Protein AF-A0A0J9EUW3-F1 (afdb_monomer_lite)

Radius of gyration: 18.13 Å; chains: 1; bounding box: 42×30×44 Å

Foldseek 3Di:
DWDADPVRDIDWDDDDDDDPDDDPDDDVVVVVVRLVVCVVPDDDPDPDDPDDDDDDAQADPPDQWDWDDPDVVDIDTGHNGVCCVVCVVVVVVVVVVVD

pLDDT: mean 93.83, std 4.18, range [64.25, 97.5]

Secondary structure (DSSP, 8-state):
-EEE-TTS-EEE-------SS--SS--HHHHHHHHHHHTTT---S-------------B-TT-S-EEEEEETTEEEEE-BGGGHHHHHHHHHHHHHHT-

InterPro domains:
  IPR006076 FAD dependent oxidoreductase [PF01266] (4-95)
  IPR036188 FAD/NAD(P)-binding domain superfamily [G3DSA:3.50.50.60] (61-93)

Organism: NCBI:txid1637645

Sequence (99 aa):
MVSQNSQGELTIGDSHEYGLNPDPFNKAEINQYILDYLKTFVQVPSFEIAETWNGVYAKIPGKTEFIAQAETGVTLVNALSGAGMTLSFGLAEDLFASV

Structure (mmCIF, N/CA/C/O backbone):
data_AF-A0A0J9EUW3-F1
#
_entry.id   AF-A0A0J9EUW3-F1
#
loop_
_atom_site.group_PDB
_atom_site.id
_atom_site.type_symbol
_atom_site.label_atom_id
_atom_site.label_alt_id
_atom_site.label_comp_id
_atom_site.label_asym_id
_atom_site.label_entity_id
_atom_site.label_seq_id
_atom_site.pdbx_PDB_ins_code
_atom_site.Cartn_x
_atom_site.Cartn_y
_atom_site.Cartn_z
_atom_site.occupancy
_atom_site.B_iso_or_equiv
_atom_site.auth_seq_id
_atom_site.auth_comp_id
_atom_site.auth_asym_id
_atom_site.auth_atom_id
_atom_site.pdbx_PDB_m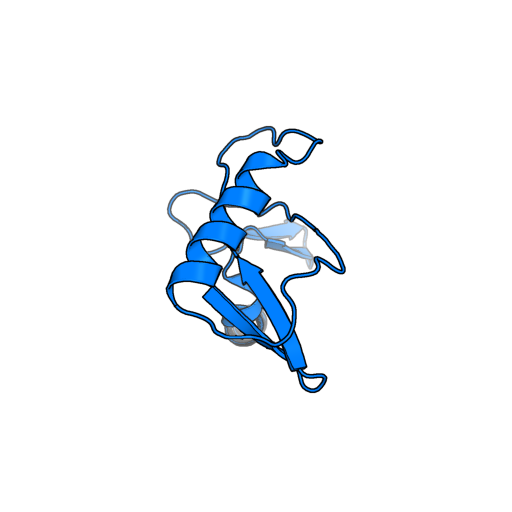odel_num
ATOM 1 N N . MET A 1 1 ? 9.634 -4.909 -3.734 1.00 84.50 1 MET A N 1
ATOM 2 C CA . MET A 1 1 ? 8.621 -5.947 -4.024 1.00 84.50 1 MET A CA 1
ATOM 3 C C . MET A 1 1 ? 8.240 -5.858 -5.495 1.00 84.50 1 MET A C 1
ATOM 5 O O . MET A 1 1 ? 8.259 -4.768 -6.054 1.00 84.50 1 MET A O 1
ATOM 9 N N . VAL A 1 2 ? 7.909 -6.989 -6.115 1.00 95.38 2 VAL A N 1
ATOM 10 C CA . VAL A 1 2 ? 7.232 -7.042 -7.416 1.00 95.38 2 VAL A CA 1
ATOM 11 C C . VAL A 1 2 ? 6.126 -8.090 -7.323 1.00 95.38 2 VAL A C 1
ATOM 13 O O . VAL A 1 2 ? 6.345 -9.152 -6.742 1.00 95.38 2 VAL A O 1
ATOM 16 N N . SER A 1 3 ? 4.948 -7.777 -7.850 1.00 95.88 3 SER A N 1
ATOM 17 C CA . SER A 1 3 ? 3.808 -8.690 -7.939 1.00 95.88 3 SER A CA 1
ATOM 18 C C . SER A 1 3 ? 3.268 -8.681 -9.361 1.00 95.88 3 SER A C 1
ATOM 20 O O . SER A 1 3 ? 3.214 -7.622 -9.987 1.00 95.88 3 SER A O 1
ATOM 22 N N . GLN A 1 4 ? 2.882 -9.850 -9.864 1.00 96.38 4 GLN A N 1
ATOM 23 C CA . GLN A 1 4 ? 2.308 -10.009 -11.195 1.00 96.38 4 GLN A CA 1
ATOM 24 C C . GLN A 1 4 ? 0.822 -10.342 -11.079 1.00 96.38 4 GLN A C 1
ATOM 26 O O . GLN A 1 4 ? 0.440 -11.218 -10.302 1.00 96.38 4 GLN A O 1
ATOM 31 N N . ASN A 1 5 ? -0.013 -9.655 -11.856 1.00 96.19 5 ASN A N 1
ATOM 32 C CA . ASN A 1 5 ? -1.438 -9.967 -11.936 1.00 96.19 5 ASN A CA 1
ATOM 33 C C . ASN A 1 5 ? -1.731 -11.051 -12.997 1.00 96.19 5 ASN A C 1
ATOM 35 O O . ASN A 1 5 ? -0.838 -11.540 -13.687 1.00 96.19 5 ASN A O 1
ATOM 39 N N . SER A 1 6 ? -3.002 -11.427 -13.161 1.00 97.50 6 SER A N 1
ATOM 40 C CA . SER A 1 6 ? -3.418 -12.459 -14.125 1.00 97.50 6 SER A CA 1
ATOM 41 C C . SER A 1 6 ? -3.220 -12.082 -15.600 1.00 97.50 6 SER A C 1
ATOM 43 O O . SER A 1 6 ? -3.263 -12.964 -16.454 1.00 97.50 6 SER A O 1
ATOM 45 N N . GLN A 1 7 ? -3.002 -10.800 -15.907 1.00 96.25 7 GLN A N 1
ATOM 46 C CA . GLN A 1 7 ? -2.748 -10.288 -17.257 1.00 96.25 7 GLN A CA 1
ATOM 47 C C . GLN A 1 7 ? -1.248 -10.188 -17.579 1.00 96.25 7 GLN A C 1
ATOM 49 O O . GLN A 1 7 ? -0.877 -9.849 -18.699 1.00 96.25 7 GLN A O 1
ATOM 54 N N . GLY A 1 8 ? -0.375 -10.508 -16.619 1.00 94.69 8 GLY A N 1
ATOM 55 C CA . GLY A 1 8 ? 1.075 -10.442 -16.782 1.00 94.69 8 GLY A CA 1
ATOM 56 C C . GLY A 1 8 ? 1.683 -9.071 -16.480 1.00 94.69 8 GLY A C 1
ATOM 57 O O . GLY A 1 8 ? 2.905 -8.934 -16.552 1.00 94.69 8 GLY A O 1
ATOM 58 N N . GLU A 1 9 ? 0.866 -8.087 -16.099 1.00 96.62 9 GLU A N 1
ATOM 59 C CA . GLU A 1 9 ? 1.309 -6.749 -15.704 1.00 96.62 9 GLU A CA 1
ATOM 60 C C . GLU A 1 9 ? 1.980 -6.797 -14.329 1.00 96.62 9 GLU A C 1
ATOM 62 O O . GLU A 1 9 ? 1.637 -7.625 -13.477 1.00 96.62 9 GLU A O 1
ATOM 67 N N . LEU A 1 10 ? 2.939 -5.896 -14.109 1.00 97.12 10 LEU A N 1
ATOM 68 C CA . LEU A 1 10 ? 3.740 -5.866 -12.891 1.00 97.12 10 LEU A CA 1
ATOM 69 C C . LEU A 1 10 ? 3.432 -4.637 -12.045 1.00 97.12 10 LEU A C 1
ATOM 71 O O . LEU A 1 10 ? 3.569 -3.503 -12.496 1.00 97.12 10 LEU A O 1
ATOM 75 N N . THR A 1 11 ? 3.114 -4.872 -10.776 1.00 97.06 11 THR A N 1
ATOM 76 C CA . THR A 1 11 ? 3.117 -3.844 -9.736 1.00 97.06 11 THR A CA 1
ATOM 77 C C . THR A 1 11 ? 4.448 -3.888 -9.004 1.00 97.06 11 THR A C 1
ATOM 79 O O . THR A 1 11 ? 4.839 -4.929 -8.468 1.00 97.06 11 THR A O 1
ATOM 82 N N . ILE A 1 12 ? 5.146 -2.756 -8.977 1.00 96.12 12 ILE A N 1
ATOM 83 C CA . ILE A 1 12 ? 6.465 -2.617 -8.358 1.00 96.12 12 ILE A CA 1
ATOM 84 C C . ILE A 1 12 ? 6.465 -1.476 -7.354 1.00 96.12 12 ILE A C 1
ATOM 86 O O . ILE A 1 12 ? 5.730 -0.502 -7.490 1.00 96.12 12 ILE A O 1
ATOM 90 N N . GLY A 1 13 ? 7.303 -1.617 -6.338 1.00 94.19 13 GLY A N 1
ATOM 91 C CA . GLY A 1 13 ? 7.387 -0.676 -5.236 1.00 94.19 13 GLY A CA 1
ATOM 92 C C . GLY A 1 13 ? 7.917 -1.346 -3.969 1.00 94.19 13 GLY A C 1
ATOM 93 O O . GLY A 1 13 ? 8.462 -2.451 -4.016 1.00 94.19 13 GLY A O 1
ATOM 94 N N . ASP A 1 14 ? 7.775 -0.727 -2.811 1.00 93.88 14 ASP A N 1
ATOM 95 C CA . ASP A 1 14 ? 7.311 0.642 -2.599 1.00 93.88 14 ASP A CA 1
ATOM 96 C C . ASP A 1 14 ? 8.443 1.524 -2.055 1.00 93.88 14 ASP A C 1
ATOM 98 O O . ASP A 1 14 ? 9.521 1.061 -1.678 1.00 93.88 14 ASP A O 1
ATOM 102 N N . SER A 1 15 ? 8.200 2.828 -2.070 1.00 94.50 15 SER A N 1
ATOM 103 C CA . SER A 1 15 ? 9.006 3.833 -1.386 1.00 94.50 15 SER A CA 1
ATOM 104 C C . SER A 1 15 ? 8.162 4.481 -0.299 1.00 94.50 15 SER A C 1
ATOM 106 O O . SER A 1 15 ? 6.950 4.616 -0.461 1.00 94.50 15 SER A O 1
ATOM 108 N N . HIS A 1 16 ? 8.801 4.941 0.774 1.00 93.19 16 HIS A N 1
ATOM 109 C CA . HIS A 1 16 ? 8.117 5.605 1.881 1.00 93.19 16 HIS A CA 1
ATOM 110 C C . HIS A 1 16 ? 8.746 6.960 2.154 1.00 93.19 16 HIS A C 1
ATOM 112 O O . HIS A 1 16 ? 9.952 7.055 2.382 1.00 93.19 16 HIS A O 1
ATOM 118 N N . GLU A 1 17 ? 7.907 7.988 2.200 1.00 92.38 17 GLU A N 1
ATOM 119 C CA . GLU A 1 17 ? 8.255 9.283 2.771 1.00 92.38 17 GLU A CA 1
ATOM 120 C C . GLU A 1 17 ? 7.463 9.471 4.064 1.00 92.38 17 GLU A C 1
ATOM 122 O O . GLU A 1 17 ? 6.256 9.237 4.119 1.00 92.38 17 GLU A O 1
ATOM 127 N N . TYR A 1 18 ? 8.161 9.865 5.128 1.00 90.25 18 TYR A N 1
ATOM 128 C CA . TYR A 1 18 ? 7.560 10.078 6.438 1.00 90.25 18 TYR A CA 1
ATOM 129 C C . TYR A 1 18 ? 7.459 11.569 6.725 1.00 90.25 18 TYR A C 1
ATOM 131 O O . TYR A 1 18 ? 8.438 12.304 6.620 1.00 90.25 18 TYR A O 1
ATOM 139 N N . GLY A 1 19 ? 6.281 12.006 7.152 1.00 90.81 19 GLY A N 1
ATOM 140 C CA . GLY A 1 19 ? 6.036 13.390 7.519 1.00 90.81 19 GLY A CA 1
ATOM 141 C C . GLY A 1 19 ? 4.585 13.603 7.916 1.00 90.81 19 GLY A C 1
ATOM 142 O O . GLY A 1 19 ? 3.724 12.775 7.632 1.00 90.81 19 GLY A O 1
ATOM 143 N N . LEU A 1 20 ? 4.322 14.721 8.588 1.00 91.12 20 LEU A N 1
ATOM 144 C CA . LEU A 1 20 ? 2.956 15.127 8.932 1.00 91.12 20 LEU A CA 1
ATOM 145 C C . LEU A 1 20 ? 2.220 15.744 7.738 1.00 91.12 20 LEU A C 1
ATOM 147 O O . LEU A 1 20 ? 0.999 15.688 7.680 1.00 91.12 20 LEU A O 1
ATOM 151 N N . ASN A 1 21 ? 2.973 16.311 6.794 1.00 91.25 21 ASN A N 1
ATOM 152 C CA . ASN A 1 21 ? 2.455 17.000 5.619 1.00 91.25 21 ASN A CA 1
ATOM 153 C C . ASN A 1 21 ? 3.145 16.425 4.375 1.00 91.25 21 ASN A C 1
ATOM 155 O O . ASN A 1 21 ? 4.234 16.890 4.030 1.00 91.25 21 ASN A O 1
ATOM 159 N N . PRO A 1 22 ? 2.574 15.383 3.750 1.00 89.81 22 PRO A N 1
ATOM 160 C CA . PRO A 1 22 ? 3.071 14.871 2.480 1.00 89.81 22 PRO A CA 1
ATOM 161 C C . PRO A 1 22 ? 3.032 15.962 1.405 1.00 89.81 22 PRO A C 1
ATOM 163 O O . PRO A 1 22 ? 2.094 16.762 1.366 1.00 89.81 22 PRO A O 1
ATOM 166 N N . ASP A 1 23 ? 4.040 15.989 0.535 1.00 90.62 23 ASP A N 1
ATOM 167 C CA . ASP A 1 23 ? 4.019 16.851 -0.646 1.00 90.62 23 ASP A CA 1
ATOM 168 C C . ASP A 1 23 ? 2.885 16.391 -1.586 1.00 90.62 23 ASP A C 1
ATOM 170 O O . ASP A 1 23 ? 2.728 15.184 -1.796 1.00 90.62 23 ASP A O 1
ATOM 174 N N . PRO A 1 24 ? 2.067 17.303 -2.144 1.00 89.62 24 PRO A N 1
ATOM 175 C CA . PRO A 1 24 ? 1.042 16.930 -3.117 1.00 89.62 24 PRO A CA 1
ATOM 176 C C . PRO A 1 24 ? 1.611 16.395 -4.443 1.00 89.62 24 PRO A C 1
ATOM 178 O O . PRO A 1 24 ? 0.856 15.808 -5.221 1.00 89.62 24 PRO A O 1
ATOM 181 N N . PHE A 1 25 ? 2.901 16.598 -4.731 1.00 93.19 25 PHE A N 1
ATOM 182 C CA . PHE A 1 25 ? 3.537 16.193 -5.981 1.00 93.19 25 PHE A CA 1
ATOM 183 C C . PHE A 1 25 ? 4.492 15.010 -5.805 1.00 93.19 25 PHE A C 1
ATOM 185 O O . PHE A 1 25 ? 5.303 14.944 -4.884 1.00 93.19 25 PHE A O 1
ATOM 192 N N . ASN A 1 26 ? 4.440 14.087 -6.765 1.00 92.31 26 ASN A N 1
ATOM 193 C CA . ASN A 1 26 ? 5.353 12.950 -6.821 1.00 92.31 26 ASN A CA 1
ATOM 194 C C . ASN A 1 26 ? 6.739 13.355 -7.331 1.00 92.31 26 ASN A C 1
ATOM 196 O O . ASN A 1 26 ? 6.873 14.119 -8.289 1.00 92.31 26 ASN A O 1
ATOM 200 N N . LYS A 1 27 ? 7.779 12.748 -6.754 1.00 93.50 27 LYS A N 1
ATOM 201 C CA . LYS A 1 27 ? 9.167 12.904 -7.198 1.00 93.50 27 LYS A CA 1
ATOM 202 C C . LYS A 1 27 ? 9.502 11.854 -8.253 1.00 93.50 27 LYS A C 1
ATOM 204 O O . LYS A 1 27 ? 9.661 10.677 -7.937 1.00 93.50 27 LYS A O 1
ATOM 209 N N . ALA A 1 28 ? 9.646 12.279 -9.507 1.00 94.31 28 ALA A N 1
ATOM 210 C CA . ALA A 1 28 ? 9.905 11.376 -10.634 1.00 94.31 28 ALA A CA 1
ATOM 211 C C . ALA A 1 28 ? 11.176 10.514 -10.461 1.00 94.31 28 ALA A C 1
ATOM 213 O O . ALA A 1 28 ? 11.211 9.367 -10.902 1.00 94.31 28 ALA A O 1
ATOM 214 N N . GLU A 1 29 ? 12.197 11.035 -9.775 1.00 96.44 29 GLU A N 1
ATOM 215 C CA . GLU A 1 29 ? 13.446 10.318 -9.476 1.00 96.44 29 GLU A CA 1
ATOM 216 C C . GLU A 1 29 ? 13.241 9.045 -8.639 1.00 96.44 29 GLU A C 1
ATOM 218 O O . GLU A 1 29 ? 13.940 8.058 -8.854 1.00 96.44 29 GLU A O 1
ATOM 223 N N . ILE A 1 30 ? 12.241 9.016 -7.749 1.00 95.75 30 ILE A N 1
ATOM 224 C CA . ILE A 1 30 ? 11.931 7.830 -6.938 1.00 95.75 30 ILE A CA 1
ATOM 225 C C . ILE A 1 30 ? 11.465 6.679 -7.836 1.00 95.75 30 ILE A C 1
ATOM 227 O O . ILE A 1 30 ? 11.938 5.550 -7.691 1.00 95.75 30 ILE A O 1
ATOM 231 N N . ASN A 1 31 ? 10.596 6.969 -8.809 1.00 94.88 31 ASN A N 1
ATOM 232 C CA . ASN A 1 31 ? 10.136 5.974 -9.780 1.00 94.88 31 ASN A CA 1
ATOM 233 C C . ASN A 1 31 ? 11.309 5.424 -10.599 1.00 94.88 31 ASN A C 1
ATOM 235 O O . ASN A 1 31 ? 11.381 4.219 -10.846 1.00 94.88 31 ASN A O 1
ATOM 239 N N . GLN A 1 32 ? 12.256 6.292 -10.968 1.00 96.12 32 GLN A N 1
ATOM 240 C CA . GLN A 1 32 ? 13.454 5.886 -11.693 1.00 96.12 32 GLN A CA 1
ATOM 241 C C . GLN A 1 32 ? 14.330 4.942 -10.857 1.00 96.12 32 GLN A C 1
ATOM 243 O O . GLN A 1 32 ? 14.738 3.899 -11.360 1.00 96.12 32 GLN A O 1
ATOM 248 N N . TYR A 1 33 ? 14.547 5.235 -9.570 1.00 96.81 33 TYR A N 1
ATOM 249 C CA . TYR A 1 33 ? 15.311 4.354 -8.678 1.00 96.81 33 TYR A CA 1
ATOM 250 C C . TYR A 1 33 ? 14.675 2.973 -8.514 1.00 96.81 33 TYR A C 1
ATOM 252 O O . TYR A 1 33 ? 15.378 1.962 -8.569 1.00 96.81 33 TYR A O 1
ATOM 260 N N . ILE A 1 34 ? 13.352 2.914 -8.342 1.00 96.69 34 ILE A N 1
ATOM 261 C CA . ILE A 1 34 ? 12.620 1.644 -8.238 1.00 96.69 34 ILE A CA 1
ATOM 262 C C . ILE A 1 34 ? 12.781 0.837 -9.532 1.00 96.69 34 ILE A C 1
ATOM 264 O O . ILE A 1 34 ? 13.078 -0.360 -9.485 1.00 96.69 34 ILE A O 1
ATOM 268 N N . LEU A 1 35 ? 12.622 1.491 -10.685 1.00 96.56 35 LEU A N 1
ATOM 269 C CA . LEU A 1 35 ? 12.730 0.847 -11.989 1.00 96.56 35 LEU A CA 1
ATOM 270 C C . LEU A 1 35 ? 14.155 0.356 -12.282 1.00 96.56 35 LEU A C 1
ATOM 272 O O . LEU A 1 35 ? 14.334 -0.757 -12.777 1.00 96.56 35 LEU A O 1
ATOM 276 N N . ASP A 1 36 ? 15.169 1.158 -11.968 1.00 96.94 36 ASP A N 1
ATOM 277 C CA . ASP A 1 36 ? 16.570 0.790 -12.172 1.00 96.94 36 ASP A CA 1
ATOM 278 C C . ASP A 1 36 ? 16.989 -0.361 -11.261 1.00 96.94 36 ASP A C 1
ATOM 280 O O . ASP A 1 36 ? 17.676 -1.278 -11.710 1.00 96.94 36 ASP A O 1
ATOM 284 N N . TYR A 1 37 ? 16.501 -0.384 -10.018 1.00 96.81 37 TYR A N 1
ATOM 285 C CA . TYR A 1 37 ? 16.705 -1.522 -9.129 1.00 96.81 37 TYR A CA 1
ATOM 286 C C . TYR A 1 37 ? 16.041 -2.793 -9.673 1.00 96.81 37 TYR A C 1
ATOM 288 O O . TYR A 1 37 ? 16.694 -3.836 -9.738 1.00 96.81 37 TYR A O 1
ATOM 296 N N . LEU A 1 38 ? 14.786 -2.717 -10.130 1.00 96.38 38 LEU A N 1
ATOM 297 C CA . LEU A 1 38 ? 14.062 -3.855 -10.714 1.00 96.38 38 LEU A CA 1
ATOM 298 C C . LEU A 1 38 ? 14.829 -4.494 -11.884 1.00 96.38 38 LEU A C 1
ATOM 300 O O . LEU A 1 38 ? 14.961 -5.718 -11.950 1.00 96.38 38 LEU A O 1
ATOM 304 N N . LYS A 1 39 ? 15.375 -3.665 -12.784 1.00 96.56 39 LYS A N 1
ATOM 305 C CA . LYS A 1 39 ? 16.147 -4.105 -13.962 1.00 96.56 39 LYS A CA 1
ATOM 306 C C . LYS A 1 39 ? 17.400 -4.910 -13.613 1.00 96.56 39 LYS A C 1
ATOM 308 O O . LYS A 1 39 ? 17.928 -5.601 -14.478 1.00 96.56 39 LYS A O 1
ATOM 313 N N . THR A 1 40 ? 17.885 -4.838 -12.373 1.00 97.25 40 THR A N 1
ATOM 314 C CA . THR A 1 40 ? 19.085 -5.582 -11.958 1.00 97.25 40 THR A CA 1
ATOM 315 C C . THR A 1 40 ? 18.820 -7.076 -11.759 1.00 97.25 40 THR A C 1
ATOM 317 O O . THR A 1 40 ? 19.767 -7.860 -11.785 1.00 97.25 40 THR A O 1
ATOM 320 N N . PHE A 1 41 ? 17.558 -7.488 -11.582 1.00 95.94 41 PHE A N 1
ATOM 321 C CA . PHE A 1 41 ? 17.216 -8.884 -11.279 1.00 95.94 41 PHE A CA 1
ATOM 322 C C . PHE A 1 41 ? 15.979 -9.435 -12.006 1.00 95.94 41 PHE A C 1
ATOM 324 O O . PHE A 1 41 ? 15.805 -10.652 -12.030 1.00 95.94 41 PHE A O 1
ATOM 331 N N . VAL A 1 42 ? 15.131 -8.601 -12.617 1.00 95.69 42 VAL A N 1
ATOM 332 C CA . VAL A 1 42 ? 13.955 -9.053 -13.385 1.00 95.69 42 VAL A CA 1
ATOM 333 C C . VAL A 1 42 ? 14.209 -8.957 -14.887 1.00 95.69 42 VAL A C 1
ATOM 335 O O . VAL A 1 42 ? 14.704 -7.948 -15.381 1.00 95.69 42 VAL A O 1
ATOM 338 N N . GLN A 1 43 ? 13.803 -9.992 -15.624 1.00 95.50 43 GLN A N 1
ATOM 339 C CA . GLN A 1 43 ? 13.764 -9.997 -17.087 1.00 95.50 43 GLN A CA 1
ATOM 340 C C . GLN A 1 43 ? 12.307 -10.051 -17.550 1.00 95.50 43 GLN A C 1
ATOM 342 O O . GLN A 1 43 ? 11.603 -11.019 -17.269 1.00 95.50 43 GLN A O 1
ATOM 347 N N . VAL A 1 44 ? 11.858 -9.007 -18.244 1.00 95.75 44 VAL A N 1
ATOM 348 C CA . VAL A 1 44 ? 10.481 -8.843 -18.739 1.00 95.75 44 VAL A CA 1
ATOM 349 C C . VAL A 1 44 ? 10.507 -8.305 -20.168 1.00 95.75 44 VAL A C 1
ATOM 351 O O . VAL A 1 44 ? 11.485 -7.663 -20.552 1.00 95.75 44 VAL A O 1
ATOM 354 N N . PRO A 1 45 ? 9.457 -8.548 -20.971 1.00 95.25 45 PRO A N 1
ATOM 355 C CA . PRO A 1 45 ? 9.432 -8.115 -22.368 1.00 95.25 45 PRO A CA 1
ATOM 356 C C . PRO A 1 45 ? 9.413 -6.589 -22.539 1.00 95.25 45 PRO A C 1
ATOM 358 O O . PRO A 1 45 ? 9.857 -6.092 -23.569 1.00 95.25 45 PRO A O 1
ATOM 361 N N . SER A 1 46 ? 8.908 -5.846 -21.551 1.00 95.88 46 SER A N 1
ATOM 362 C CA . SER A 1 46 ? 8.867 -4.385 -21.560 1.00 95.88 46 SER A CA 1
ATOM 363 C C . SER A 1 46 ? 8.965 -3.829 -20.140 1.00 95.88 46 SER A C 1
ATOM 365 O O . SER A 1 46 ? 8.498 -4.451 -19.188 1.00 95.88 46 SER A O 1
ATOM 367 N N . PHE A 1 47 ? 9.563 -2.644 -20.026 1.00 95.88 47 PHE A N 1
ATOM 368 C CA . PHE A 1 47 ? 9.610 -1.822 -18.811 1.00 95.88 47 PHE A CA 1
ATOM 369 C C . PHE A 1 47 ? 8.816 -0.515 -18.980 1.00 95.88 47 PHE A C 1
ATOM 371 O O . PHE A 1 47 ? 9.032 0.442 -18.238 1.00 95.88 47 PHE A O 1
ATOM 378 N N . GLU A 1 48 ? 7.950 -0.444 -19.991 1.00 95.94 48 GLU A N 1
ATOM 379 C CA . GLU A 1 48 ? 7.059 0.694 -20.196 1.00 95.94 48 GLU A CA 1
ATOM 380 C C . GLU A 1 48 ? 6.133 0.864 -18.986 1.00 95.94 48 GLU A C 1
ATOM 382 O O . GLU A 1 48 ? 5.493 -0.084 -18.530 1.00 95.94 48 GLU A O 1
ATOM 387 N N . ILE A 1 49 ? 6.100 2.079 -18.439 1.00 95.62 49 ILE A N 1
ATOM 388 C CA . ILE A 1 49 ? 5.256 2.412 -17.294 1.00 95.62 49 ILE A CA 1
ATOM 389 C C . ILE A 1 49 ? 3.851 2.697 -17.819 1.00 95.62 49 ILE A C 1
ATOM 391 O O . ILE A 1 49 ? 3.652 3.691 -18.512 1.00 95.62 49 ILE A O 1
ATOM 395 N N . ALA A 1 50 ? 2.887 1.852 -17.456 1.00 96.12 50 ALA A N 1
ATOM 396 C CA . ALA A 1 50 ? 1.480 2.086 -17.772 1.00 96.12 50 ALA A CA 1
ATOM 397 C C . ALA A 1 50 ? 0.890 3.207 -16.902 1.00 96.12 50 ALA A C 1
ATOM 399 O O . ALA A 1 50 ? 0.270 4.137 -17.411 1.00 96.12 50 ALA A O 1
ATOM 400 N N . GLU A 1 51 ? 1.111 3.135 -15.586 1.00 96.06 51 GLU A N 1
ATOM 401 C CA . GLU A 1 51 ? 0.521 4.048 -14.608 1.00 96.06 51 GLU A CA 1
ATOM 402 C C . GLU A 1 51 ? 1.451 4.255 -13.407 1.00 96.06 51 GLU A C 1
ATOM 404 O O . GLU A 1 51 ? 2.313 3.429 -13.102 1.00 96.06 51 GLU A O 1
ATOM 409 N N . THR A 1 52 ? 1.254 5.368 -12.698 1.00 95.75 52 THR A N 1
ATOM 410 C CA . THR A 1 52 ? 1.922 5.657 -11.422 1.00 95.75 52 THR A CA 1
ATOM 411 C C . THR A 1 52 ? 0.895 6.168 -10.427 1.00 95.75 52 THR A C 1
ATOM 413 O O . THR A 1 52 ? 0.003 6.932 -10.794 1.00 95.75 52 THR A O 1
ATOM 416 N N . TRP A 1 53 ? 1.024 5.768 -9.167 1.00 95.12 53 TRP A N 1
ATOM 417 C CA . TRP A 1 53 ? 0.159 6.231 -8.090 1.00 95.12 53 TRP A CA 1
ATOM 418 C C . TRP A 1 53 ? 0.947 6.335 -6.788 1.00 95.12 53 TRP A C 1
ATOM 420 O O . TRP A 1 53 ? 2.030 5.769 -6.645 1.00 95.12 53 TRP A O 1
ATOM 430 N N . ASN A 1 54 ? 0.383 7.061 -5.830 1.00 94.31 54 ASN A N 1
ATOM 431 C CA . ASN A 1 54 ? 0.836 7.068 -4.449 1.00 94.31 54 ASN A CA 1
ATOM 432 C C . ASN A 1 54 ? -0.369 6.837 -3.526 1.00 94.31 54 ASN A C 1
ATOM 434 O O . ASN A 1 54 ? -1.522 6.864 -3.958 1.00 94.31 54 ASN A O 1
ATOM 438 N N . GLY A 1 55 ? -0.090 6.584 -2.254 1.00 92.38 55 GLY A N 1
ATOM 439 C CA . GLY A 1 55 ? -1.101 6.519 -1.211 1.00 92.38 55 GLY A CA 1
ATOM 440 C C . GLY A 1 55 ? -0.574 7.172 0.058 1.00 92.38 55 GLY A C 1
ATOM 441 O O . GLY A 1 55 ? 0.634 7.207 0.291 1.00 92.38 55 GLY A O 1
ATOM 442 N N . VAL A 1 56 ? -1.484 7.683 0.884 1.00 92.50 56 VAL A N 1
ATOM 443 C CA . VAL A 1 56 ? -1.142 8.265 2.185 1.00 92.50 56 VAL A CA 1
ATOM 444 C C . VAL A 1 56 ? -1.562 7.298 3.280 1.00 92.50 56 VAL A C 1
ATOM 446 O O . VAL A 1 56 ? -2.742 6.982 3.429 1.00 92.50 56 VAL A O 1
ATOM 449 N N . TYR A 1 57 ? -0.592 6.847 4.070 1.00 92.62 57 TYR A N 1
ATOM 450 C CA . TYR A 1 57 ? -0.855 5.999 5.224 1.00 92.62 57 TYR A CA 1
ATOM 451 C C . TYR A 1 57 ? -1.098 6.834 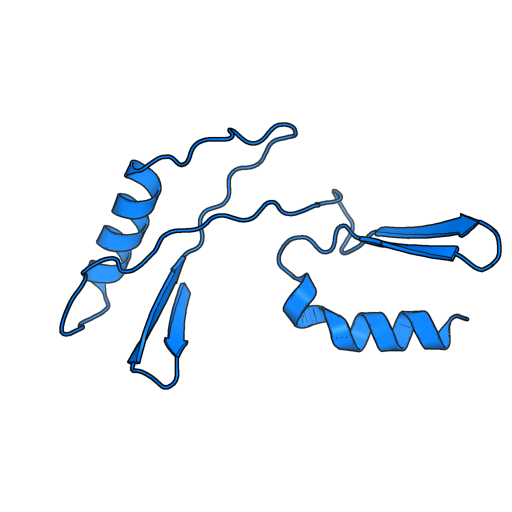6.477 1.00 92.62 57 TYR A C 1
ATOM 453 O O . TYR A 1 57 ? -0.206 7.531 6.960 1.00 92.62 57 TYR A O 1
ATOM 461 N N . ALA A 1 58 ? -2.285 6.687 7.066 1.00 93.12 58 ALA A N 1
ATOM 462 C CA . ALA A 1 58 ? -2.492 7.074 8.454 1.00 93.12 58 ALA A CA 1
ATOM 463 C C . ALA A 1 58 ? -1.687 6.119 9.350 1.00 93.12 58 ALA A C 1
ATOM 465 O O . ALA A 1 58 ? -1.883 4.901 9.306 1.00 93.12 58 ALA A O 1
ATOM 466 N N . LYS A 1 59 ? -0.769 6.667 10.149 1.00 91.06 59 LYS A N 1
ATOM 467 C CA . LYS A 1 59 ? 0.133 5.900 11.016 1.00 91.06 59 LYS A CA 1
ATOM 468 C C . LYS A 1 59 ? 0.128 6.466 12.427 1.00 91.06 59 LYS A C 1
ATOM 470 O O . LYS A 1 59 ? 0.207 7.677 12.614 1.00 91.06 59 LYS A O 1
ATOM 475 N N . ILE A 1 60 ? 0.086 5.576 13.413 1.00 91.31 60 ILE A N 1
ATOM 476 C CA . ILE A 1 60 ? 0.183 5.910 14.832 1.00 91.31 60 ILE A CA 1
ATOM 477 C C . ILE A 1 60 ? 1.483 5.322 15.414 1.00 91.31 60 ILE A C 1
ATOM 479 O O . ILE A 1 60 ? 1.700 4.113 15.340 1.00 91.31 60 ILE A O 1
ATOM 483 N N . PRO A 1 61 ? 2.402 6.139 15.963 1.00 88.56 61 PRO A N 1
ATOM 484 C CA . PRO A 1 61 ? 3.636 5.621 16.549 1.00 88.56 61 PRO A CA 1
ATOM 485 C C . PRO A 1 61 ? 3.368 4.655 17.711 1.00 88.56 61 PRO A C 1
ATOM 487 O O . PRO A 1 61 ? 2.590 4.956 18.613 1.00 88.56 61 PRO A O 1
ATOM 490 N N . GLY A 1 62 ? 4.043 3.503 17.702 1.00 90.56 62 GLY A N 1
ATOM 491 C CA . GLY A 1 62 ? 3.990 2.522 18.792 1.00 90.56 62 GLY A CA 1
ATOM 492 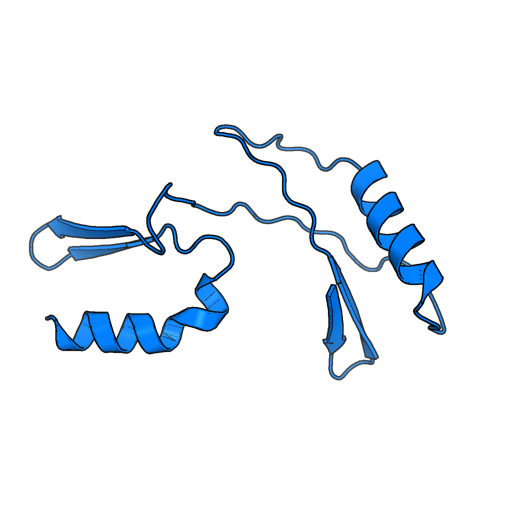C C . GLY A 1 62 ? 2.721 1.664 18.855 1.00 90.56 62 GLY A C 1
ATOM 493 O O . GLY A 1 62 ? 2.578 0.895 19.801 1.00 90.56 62 GLY A O 1
ATOM 494 N N . LYS A 1 63 ? 1.815 1.772 17.875 1.00 91.50 63 LYS A N 1
ATOM 495 C CA . LYS A 1 63 ? 0.612 0.935 17.761 1.00 91.50 63 LYS A CA 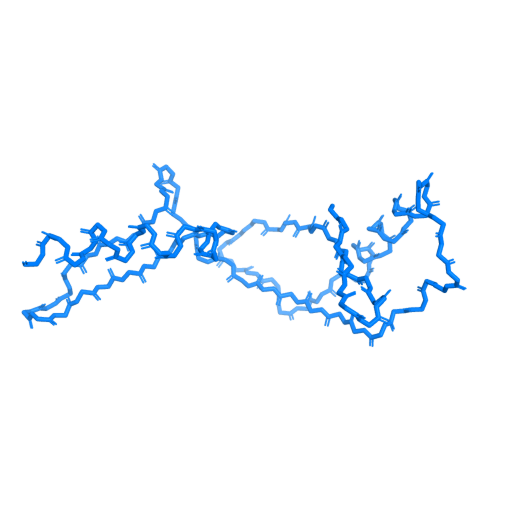1
ATOM 496 C C . LYS A 1 63 ? 0.435 0.432 16.328 1.00 91.50 63 LYS A C 1
ATOM 498 O O . LYS A 1 63 ? 0.997 1.002 15.394 1.00 91.50 63 LYS A O 1
ATOM 503 N N . THR A 1 64 ? -0.335 -0.636 16.172 1.00 90.25 64 THR A N 1
ATOM 504 C CA . THR A 1 64 ? -0.688 -1.237 14.879 1.00 90.25 64 THR A CA 1
ATOM 505 C C . THR A 1 64 ? -1.919 -0.581 14.258 1.00 90.25 64 THR A C 1
ATOM 507 O O . THR A 1 64 ? -1.938 -0.354 13.051 1.00 90.25 64 THR A O 1
ATOM 510 N N . GLU A 1 65 ? -2.886 -0.185 15.085 1.00 94.69 65 GLU A N 1
ATOM 511 C CA . GLU A 1 65 ? -4.113 0.494 14.684 1.00 94.69 65 GLU A CA 1
ATOM 512 C C . GLU A 1 65 ? -4.586 1.479 15.764 1.00 94.69 65 GL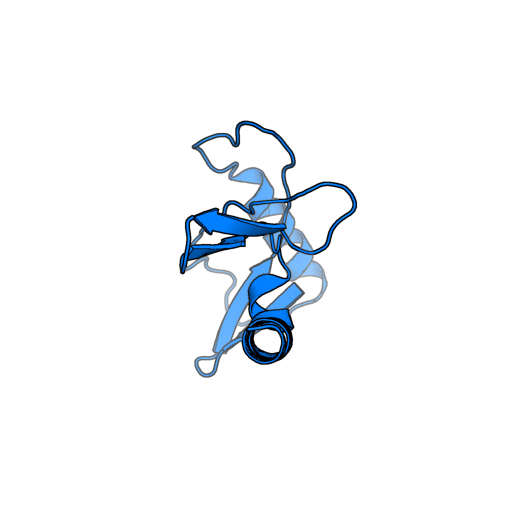U A C 1
ATOM 514 O O . GLU A 1 65 ? -4.095 1.517 16.898 1.00 94.69 65 GLU A O 1
ATOM 519 N N . PHE A 1 66 ? -5.557 2.306 15.397 1.00 95.12 66 PHE A N 1
ATOM 520 C CA . PHE A 1 66 ? -6.301 3.167 16.298 1.00 95.12 66 PHE A CA 1
ATOM 521 C C . PHE A 1 66 ? -7.761 2.719 16.326 1.00 95.12 66 PHE A C 1
ATOM 523 O O . PHE A 1 66 ? -8.441 2.773 15.301 1.00 95.12 66 PHE A O 1
ATOM 530 N N . ILE A 1 67 ? -8.232 2.322 17.509 1.00 95.12 67 ILE A N 1
ATOM 531 C CA . ILE A 1 67 ? -9.630 1.977 17.772 1.00 95.12 67 ILE A CA 1
ATOM 532 C C . ILE A 1 67 ? -10.130 2.874 18.900 1.00 95.12 67 ILE A C 1
ATOM 534 O O . ILE A 1 67 ? -9.477 2.984 19.942 1.00 95.12 67 ILE A O 1
ATOM 538 N N . ALA A 1 68 ? -11.270 3.529 18.699 1.00 94.94 68 ALA A N 1
ATOM 539 C CA . ALA A 1 68 ? -11.888 4.365 19.723 1.00 94.94 68 ALA A CA 1
ATOM 540 C C . ALA A 1 68 ? -13.409 4.405 19.580 1.00 94.94 68 ALA A C 1
ATOM 542 O O . ALA A 1 68 ? -13.933 4.431 18.468 1.00 94.94 68 ALA A O 1
ATOM 543 N N . GLN A 1 69 ? -14.113 4.492 20.706 1.00 95.50 69 GLN A N 1
ATOM 544 C CA . GLN A 1 69 ? -15.534 4.820 20.714 1.00 95.50 69 GLN A CA 1
ATOM 545 C C . GLN A 1 69 ? -15.682 6.342 20.613 1.00 95.50 69 GLN A C 1
ATOM 547 O O . GLN A 1 69 ? -15.299 7.055 21.539 1.00 95.50 69 GLN A O 1
ATOM 552 N N . ALA A 1 70 ? -16.194 6.844 19.489 1.00 95.44 70 ALA A N 1
ATOM 553 C CA . ALA A 1 70 ? -16.396 8.283 19.308 1.00 95.44 70 ALA A CA 1
ATOM 554 C C . ALA A 1 70 ? -17.652 8.765 20.044 1.00 95.44 70 ALA A C 1
ATOM 556 O O . ALA A 1 70 ? -17.613 9.776 20.737 1.00 95.44 70 ALA A O 1
ATOM 557 N N . GLU A 1 71 ? -18.742 8.003 19.918 1.00 96.62 71 GLU A N 1
ATOM 558 C CA . GLU A 1 71 ? -20.045 8.247 20.545 1.00 96.62 71 GLU A CA 1
ATOM 559 C C . GLU A 1 71 ? -20.756 6.910 20.811 1.00 96.62 71 GLU A C 1
ATOM 561 O O . GLU A 1 71 ? -20.295 5.849 20.382 1.00 96.62 71 GLU A O 1
ATOM 566 N N . THR A 1 72 ? -21.896 6.924 21.505 1.00 95.19 72 THR A N 1
ATOM 567 C CA . THR A 1 72 ? -22.705 5.713 21.710 1.00 95.19 72 THR A CA 1
ATOM 568 C C . THR A 1 72 ? -23.086 5.084 20.367 1.00 95.19 72 THR A C 1
ATOM 570 O O . THR A 1 72 ? -23.757 5.708 19.552 1.00 95.19 72 THR A O 1
ATOM 573 N N . GLY A 1 73 ? -22.654 3.840 20.139 1.00 93.56 73 GLY A N 1
ATOM 574 C CA . GLY A 1 73 ? -22.913 3.111 18.893 1.00 93.56 73 GLY A CA 1
ATOM 575 C C . GLY A 1 73 ? -21.999 3.469 17.712 1.00 93.56 73 GLY A C 1
ATOM 576 O O . GLY A 1 73 ? -22.207 2.940 16.625 1.00 93.56 73 GLY A O 1
ATOM 577 N N . VAL A 1 74 ? -20.986 4.325 17.901 1.00 95.50 74 VAL A N 1
ATOM 578 C CA . VAL A 1 74 ? -20.028 4.717 16.851 1.00 95.50 74 VAL A CA 1
ATOM 579 C C . VAL A 1 74 ? -18.593 4.351 17.235 1.00 95.50 74 VAL A C 1
ATOM 581 O O . VAL A 1 74 ? -18.006 4.951 18.140 1.00 95.50 74 VAL A O 1
ATOM 584 N N . THR A 1 75 ? -18.003 3.413 16.494 1.00 95.81 75 THR A N 1
ATOM 585 C CA . THR A 1 75 ? -16.611 2.972 16.663 1.00 95.81 75 THR A CA 1
ATOM 586 C C . THR A 1 75 ? -15.757 3.438 15.486 1.00 95.81 75 THR A C 1
ATOM 588 O O . THR A 1 75 ? -16.094 3.216 14.325 1.00 95.81 75 THR A O 1
ATOM 591 N N . LEU A 1 76 ? -14.636 4.089 15.788 1.00 95.75 76 LEU A N 1
ATOM 592 C CA . LEU A 1 76 ? -13.612 4.472 14.823 1.00 95.75 76 LEU A CA 1
ATOM 593 C C . LEU A 1 76 ? -12.554 3.379 14.746 1.00 95.75 76 LEU A C 1
ATOM 595 O O . LEU A 1 76 ? -12.049 2.947 15.779 1.00 95.75 76 LEU A O 1
ATOM 599 N N . VAL A 1 77 ? -12.181 3.003 13.526 1.00 95.38 77 VAL A N 1
ATOM 600 C CA . VAL A 1 77 ? -11.093 2.062 13.234 1.00 95.38 77 VAL A CA 1
ATOM 601 C C . VAL A 1 77 ? -10.222 2.695 12.155 1.00 95.38 77 VAL A C 1
ATOM 603 O O . VAL A 1 77 ? -10.703 2.982 11.059 1.00 95.38 77 VAL A O 1
ATOM 606 N N . ASN A 1 78 ? -8.965 3.000 12.472 1.00 95.12 78 ASN A N 1
ATOM 607 C CA . ASN A 1 78 ? -8.071 3.729 11.569 1.00 95.12 78 ASN A CA 1
ATOM 608 C C . ASN A 1 78 ? -6.587 3.430 11.869 1.00 95.12 78 ASN A C 1
ATOM 610 O O . ASN A 1 78 ? -6.258 2.596 12.705 1.00 95.12 78 ASN A O 1
ATOM 614 N N . ALA A 1 79 ? -5.681 4.134 11.192 1.00 95.19 79 ALA A N 1
ATOM 615 C CA . ALA A 1 79 ? -4.240 4.151 11.420 1.00 95.19 79 ALA A CA 1
ATOM 616 C C . ALA A 1 79 ? -3.520 2.798 11.260 1.00 95.19 79 ALA A C 1
ATOM 618 O O . ALA A 1 79 ? -2.459 2.593 11.847 1.00 95.19 79 ALA A O 1
ATOM 619 N N . LEU A 1 80 ? -4.055 1.912 10.410 1.00 94.81 80 LEU A N 1
ATOM 620 C CA . LEU A 1 80 ? -3.491 0.585 10.121 1.00 94.81 80 LEU A CA 1
ATOM 621 C C . LEU A 1 80 ? -2.173 0.621 9.327 1.00 94.81 80 LEU A C 1
ATOM 623 O O . LEU A 1 80 ? -1.628 -0.425 8.960 1.00 94.81 80 LEU A O 1
ATOM 627 N N . SER A 1 81 ? -1.649 1.815 9.030 1.00 90.69 81 SER A N 1
ATOM 628 C CA . SER A 1 81 ? -0.430 1.996 8.242 1.00 90.69 81 SER A CA 1
ATOM 629 C C . SER A 1 81 ? -0.512 1.214 6.915 1.00 90.69 81 SER A C 1
ATOM 631 O O . SER A 1 81 ? -1.574 1.157 6.298 1.00 90.69 81 SER A O 1
ATOM 633 N N . GLY A 1 82 ? 0.580 0.575 6.482 1.00 90.75 82 GLY A N 1
ATOM 634 C CA . GLY A 1 82 ? 0.610 -0.293 5.297 1.00 90.75 82 GLY A CA 1
ATOM 635 C C . GLY A 1 82 ? 0.100 -1.722 5.506 1.00 90.75 82 GLY A C 1
ATOM 636 O O . GLY A 1 82 ? 0.224 -2.539 4.600 1.00 90.75 82 GLY A O 1
ATOM 637 N N . ALA A 1 83 ? -0.444 -2.057 6.680 1.00 92.25 83 ALA A N 1
ATOM 638 C CA . ALA A 1 83 ? -0.848 -3.426 7.013 1.00 92.25 83 ALA A CA 1
ATOM 639 C C . ALA A 1 83 ? -2.361 -3.670 6.880 1.00 92.25 83 ALA A C 1
ATOM 641 O O . ALA A 1 83 ? -2.814 -4.799 7.057 1.00 92.25 83 ALA A O 1
ATOM 642 N N . GLY A 1 84 ? -3.144 -2.635 6.555 1.00 93.62 84 GLY A 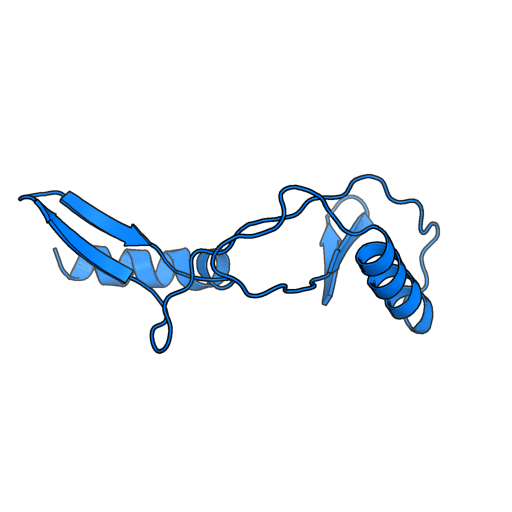N 1
ATOM 643 C CA . GLY A 1 84 ? -4.603 -2.700 6.613 1.00 93.62 84 GLY A CA 1
ATOM 644 C C . GLY A 1 84 ? -5.223 -3.802 5.757 1.00 93.62 84 GLY A C 1
ATOM 645 O O . GLY A 1 84 ? -6.090 -4.518 6.242 1.00 93.62 84 GLY A O 1
ATOM 646 N N . MET A 1 85 ? -4.745 -4.007 4.524 1.00 93.69 85 MET A N 1
ATOM 647 C CA . MET A 1 85 ? -5.248 -5.098 3.675 1.00 93.69 85 MET A CA 1
ATOM 648 C C . MET A 1 85 ? -4.983 -6.471 4.303 1.00 93.69 85 MET A C 1
ATOM 650 O O . MET A 1 85 ? -5.898 -7.286 4.399 1.00 93.69 85 MET A O 1
ATOM 654 N N . THR A 1 86 ? -3.761 -6.697 4.790 1.00 94.25 86 THR A N 1
ATOM 655 C CA . THR A 1 86 ? -3.334 -7.971 5.383 1.00 94.25 86 THR A CA 1
ATOM 656 C C . THR A 1 86 ? -4.071 -8.292 6.681 1.00 94.25 86 THR A C 1
ATOM 658 O O . THR A 1 86 ? -4.429 -9.443 6.909 1.00 94.25 86 THR A O 1
ATOM 661 N N . LEU A 1 87 ? -4.294 -7.290 7.536 1.00 93.62 87 LEU A N 1
ATOM 662 C CA . LEU A 1 87 ? -4.872 -7.480 8.873 1.00 93.62 87 LEU A CA 1
ATOM 663 C C . LEU A 1 87 ? -6.401 -7.339 8.911 1.00 93.62 87 LEU A C 1
ATOM 665 O O . LEU A 1 87 ? -7.006 -7.636 9.937 1.00 93.62 87 LEU A O 1
ATOM 669 N N . SER A 1 88 ? -7.020 -6.895 7.813 1.00 94.69 88 SER A N 1
ATOM 670 C CA . SER A 1 88 ? -8.429 -6.483 7.761 1.00 94.69 88 SER A CA 1
ATOM 671 C C . SER A 1 88 ? -9.405 -7.489 8.374 1.00 94.69 88 SER A C 1
ATOM 673 O O . SER A 1 88 ? -10.211 -7.109 9.219 1.00 94.69 88 SER A O 1
ATOM 675 N N . PHE A 1 89 ? -9.335 -8.763 7.979 1.00 96.06 89 PHE A N 1
ATOM 676 C CA . PHE A 1 89 ? -10.286 -9.772 8.448 1.00 96.06 89 PHE A CA 1
ATOM 677 C C . PHE A 1 89 ? -10.096 -10.144 9.918 1.00 96.06 89 PHE A C 1
ATOM 679 O O . PHE A 1 89 ? -11.085 -10.219 10.638 1.00 96.06 89 PHE A O 1
ATOM 686 N N . GLY A 1 90 ? -8.850 -10.315 10.371 1.00 95.81 90 GLY A N 1
ATOM 687 C CA . GLY A 1 90 ? -8.574 -10.622 11.778 1.00 95.81 90 GLY A CA 1
ATOM 688 C C . GLY A 1 90 ? -8.996 -9.478 12.697 1.00 95.81 90 GLY A C 1
ATOM 689 O O . GLY A 1 90 ? -9.688 -9.696 13.684 1.00 95.81 90 GLY A O 1
ATOM 690 N N . LEU A 1 91 ? -8.684 -8.238 12.307 1.00 95.12 91 LEU A N 1
ATOM 691 C CA . LEU A 1 91 ? -9.115 -7.069 13.068 1.00 95.12 91 LEU A CA 1
ATOM 692 C C . LEU A 1 91 ? -10.643 -6.939 13.107 1.00 95.12 91 LEU A C 1
ATOM 694 O O . LEU A 1 91 ? -11.199 -6.571 14.137 1.00 95.12 91 LEU A O 1
ATOM 698 N N . ALA A 1 92 ? -11.331 -7.220 11.996 1.00 95.69 92 ALA A N 1
ATOM 699 C CA . ALA A 1 92 ? -12.788 -7.195 11.971 1.00 95.69 92 ALA A CA 1
ATOM 700 C C . ALA A 1 92 ? -13.380 -8.230 12.939 1.00 95.69 92 ALA A C 1
ATOM 702 O O . ALA A 1 92 ? -14.286 -7.894 13.697 1.00 95.69 92 ALA A O 1
ATOM 703 N N . GLU A 1 93 ? -12.856 -9.457 12.949 1.00 96.50 93 GLU A N 1
ATOM 704 C CA . GLU A 1 93 ? -13.281 -10.504 13.883 1.00 96.50 93 GLU A CA 1
ATOM 705 C C . GLU A 1 93 ? -13.116 -10.063 15.346 1.00 96.50 93 GLU A C 1
ATOM 707 O O . GLU A 1 93 ? -14.090 -10.097 16.103 1.00 96.50 93 GLU A O 1
ATOM 712 N N . ASP A 1 94 ? -11.936 -9.552 15.714 1.00 94.44 94 ASP A N 1
ATOM 713 C CA . ASP A 1 94 ? -11.645 -9.061 17.068 1.00 94.44 94 ASP A CA 1
ATOM 714 C C . ASP A 1 94 ? -12.580 -7.915 17.483 1.00 94.44 94 ASP A C 1
ATOM 716 O O . ASP A 1 94 ? -13.106 -7.893 18.599 1.00 94.44 94 ASP A O 1
ATOM 720 N N . LEU A 1 95 ? -12.825 -6.968 16.571 1.00 94.06 95 LEU A N 1
ATOM 721 C CA . LEU A 1 95 ? -13.720 -5.840 16.810 1.00 94.06 95 LEU A CA 1
ATOM 722 C C . LEU A 1 95 ? -15.142 -6.313 17.100 1.00 94.06 95 LEU A C 1
ATOM 724 O O . LEU A 1 95 ? -15.705 -5.917 18.116 1.00 94.06 95 LEU A O 1
ATOM 728 N N . PHE A 1 96 ? -15.714 -7.170 16.252 1.00 92.50 96 PHE A N 1
ATOM 729 C CA . PHE A 1 96 ? -17.092 -7.638 16.420 1.00 92.50 96 PHE A CA 1
ATOM 730 C C . PHE A 1 96 ? -17.273 -8.577 17.615 1.00 92.50 96 PHE A C 1
ATOM 732 O O . PHE A 1 96 ? -18.361 -8.612 18.182 1.00 92.50 96 PHE A O 1
ATOM 739 N N . ALA A 1 97 ? -16.230 -9.299 18.032 1.00 93.06 97 ALA A N 1
ATOM 740 C CA . ALA A 1 97 ? -16.259 -10.099 19.256 1.00 93.06 97 ALA A CA 1
ATOM 741 C C . ALA A 1 97 ? -16.271 -9.242 20.537 1.00 93.06 97 ALA A C 1
ATOM 743 O O . ALA A 1 97 ? -16.644 -9.734 21.601 1.00 93.06 97 ALA A O 1
ATOM 744 N N . SER A 1 98 ? -15.846 -7.979 20.442 1.00 76.19 98 SER A N 1
ATOM 745 C CA . SER A 1 98 ? -15.761 -7.042 21.568 1.00 76.19 98 SER A CA 1
ATOM 746 C C . SER A 1 98 ? -17.000 -6.154 21.765 1.00 76.19 98 SER A C 1
ATOM 748 O O . SER A 1 98 ? -17.022 -5.362 22.711 1.00 76.19 98 SER A O 1
ATOM 750 N N . VAL A 1 99 ? -18.007 -6.277 20.887 1.00 64.25 99 VAL A N 1
ATOM 751 C CA . VAL A 1 99 ? -19.281 -5.527 20.933 1.00 64.25 99 VAL A CA 1
ATOM 752 C C . VAL A 1 99 ? -20.336 -6.258 21.758 1.00 64.25 99 VAL A C 1
ATOM 754 O O . VAL A 1 99 ? -20.453 -7.495 21.618 1.00 64.25 99 VAL A O 1
#